Protein AF-A0A6J4E4V2-F1 (afdb_monomer)

Organism: NCBI:txid2725477

Foldseek 3Di:
DDDDDDDDDDDDPPPPDPDDQDALVNVLVVCVVVLVLVLLLLVLLQLVLLVLLQDAPVVVVVPQDDFQVPGNVVRHLVSLVCCLVVPDCVNQVPLSVLSVVLSVLVVPDDPVCRADPVGGNCVPPSSVVSNVSSVVSCVSNVVVVCNVPSVVSNVVSVVVVVVPDD

Sequence (166 aa):
MGAPPGGMPEQPVTDSHDAPPESLALLIWRWYGEEQYRRLILLGELGPALQFLARDAEWQGANIGCCADCNLWSDHLRYLHAFVHGFPPRLLPRVHAHLQALLGACEALSQDAYVDLDGNNFDHPQWAPLRTAAQEALALLLWQEFEAHMPALVEDCQAALEKWQP

pLDDT: mean 84.7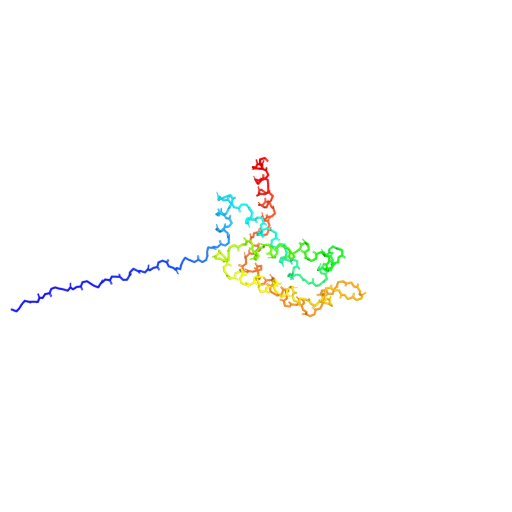6, std 16.14, range [38.66, 97.88]

Radius of gyration: 22.7 Å; Cα contacts (8 Å, |Δi|>4): 140; chains: 1; bounding box: 100×25×46 Å

Secondary structure (DSSP, 8-state):
--PPPPPPPPPP------PPPPPHHHHHHHHHHTT-HHHHHHHHHHHHHHHHHHS-HHHHHHHS-S-HHHHHIIIIIHHHHHHHHHS-GGGSHHHHHHHHHHHHHHHT--HHHHB-SSSB-TTSTTHHHHHHHHHHHHHHTTGGGTTTTHHHHHHHHHHHHHHT--

Solvent-accessible surface area (backbone atoms only — not comparable to full-atom values): 9697 Å² total; per-residue (Å²): 140,80,85,81,81,86,79,77,80,81,77,80,81,74,75,92,79,73,77,72,82,69,50,64,68,57,50,50,55,49,32,60,76,68,67,40,34,71,60,52,38,43,51,47,48,27,50,60,27,34,52,54,46,40,46,55,42,68,62,39,65,73,69,47,74,89,40,45,76,66,32,42,46,74,73,24,48,46,35,51,51,47,36,59,75,70,46,68,47,88,76,43,51,71,57,40,55,51,51,46,52,47,51,53,53,62,73,63,55,50,71,65,41,37,34,54,100,91,42,66,22,53,78,32,77,78,41,58,62,48,17,53,50,23,47,50,50,40,58,73,60,48,38,84,84,43,56,91,53,33,64,62,52,31,52,54,33,49,55,55,55,58,77,67,60,131

Mean predicted aligned error: 8.97 Å

Structure (mmCIF, N/CA/C/O backbone):
data_AF-A0A6J4E4V2-F1
#
_entry.id   AF-A0A6J4E4V2-F1
#
loop_
_atom_site.group_PDB
_atom_site.id
_atom_site.type_symbol
_atom_site.label_atom_id
_atom_site.label_alt_id
_atom_site.label_comp_id
_atom_site.label_asym_id
_atom_site.label_entity_id
_atom_site.label_seq_id
_atom_site.pdbx_PDB_ins_code
_atom_site.Cartn_x
_atom_site.Cartn_y
_atom_site.Cartn_z
_atom_site.occupancy
_atom_site.B_iso_or_equiv
_atom_site.auth_seq_id
_atom_site.auth_comp_id
_atom_site.auth_asym_id
_atom_site.auth_atom_id
_atom_site.pdbx_PDB_model_num
ATOM 1 N N . MET A 1 1 ? -77.819 0.145 -12.688 1.00 44.22 1 MET A N 1
ATOM 2 C CA . MET A 1 1 ? -76.461 0.073 -13.267 1.00 44.22 1 MET A CA 1
ATOM 3 C C . MET A 1 1 ? -75.561 0.889 -12.358 1.00 44.22 1 MET A C 1
ATOM 5 O O . MET A 1 1 ? -75.578 2.106 -12.448 1.00 44.22 1 MET A O 1
ATOM 9 N N . GLY A 1 2 ? -74.932 0.240 -11.378 1.00 45.16 2 GLY A N 1
ATOM 10 C CA . GLY A 1 2 ? -74.055 0.887 -10.400 1.00 45.16 2 GLY A CA 1
ATOM 11 C C . GLY A 1 2 ? -72.612 0.498 -10.693 1.00 45.16 2 GLY A C 1
ATOM 12 O O . GLY A 1 2 ? -72.334 -0.683 -10.885 1.00 45.16 2 GLY A O 1
ATOM 13 N N . ALA A 1 3 ? -71.729 1.487 -10.787 1.00 50.25 3 ALA A N 1
ATOM 14 C CA . ALA A 1 3 ? -70.293 1.270 -10.905 1.00 50.25 3 ALA A CA 1
ATOM 15 C C . ALA A 1 3 ? -69.723 0.733 -9.578 1.00 50.25 3 ALA A C 1
ATOM 17 O O . ALA A 1 3 ? -70.152 1.201 -8.520 1.00 50.25 3 ALA A O 1
ATOM 18 N N . PRO A 1 4 ? -68.753 -0.198 -9.595 1.00 55.12 4 PRO A N 1
ATOM 19 C CA . PRO A 1 4 ? -67.918 -0.462 -8.433 1.00 55.12 4 PRO A CA 1
ATOM 20 C C . PRO A 1 4 ? -66.741 0.537 -8.352 1.00 55.12 4 PRO A C 1
ATOM 22 O O . PRO A 1 4 ? -66.322 1.083 -9.377 1.00 55.12 4 PRO A O 1
ATOM 25 N N . PRO A 1 5 ? -66.229 0.804 -7.136 1.00 54.69 5 PRO A N 1
ATOM 26 C CA . PRO A 1 5 ? -65.238 1.842 -6.865 1.00 54.69 5 PRO A CA 1
ATOM 27 C C . PRO A 1 5 ? -63.813 1.411 -7.236 1.00 54.69 5 PRO A C 1
ATOM 29 O O . PRO A 1 5 ? -63.482 0.227 -7.250 1.00 54.69 5 PRO A O 1
ATOM 32 N N . GLY A 1 6 ? -62.981 2.412 -7.534 1.00 46.66 6 GLY A N 1
ATOM 33 C CA . GLY A 1 6 ? -61.596 2.255 -7.962 1.00 46.66 6 GLY A CA 1
ATOM 34 C C . GLY A 1 6 ? -60.717 1.533 -6.941 1.00 46.66 6 GLY A C 1
ATOM 35 O O . GLY A 1 6 ? -60.701 1.874 -5.759 1.00 46.66 6 GLY A O 1
ATOM 36 N N . GLY A 1 7 ? -59.956 0.556 -7.434 1.00 44.00 7 GLY A N 1
ATOM 37 C CA . GLY A 1 7 ? -58.806 0.007 -6.729 1.00 44.00 7 GLY A CA 1
ATOM 38 C C . GLY A 1 7 ? -57.673 1.030 -6.717 1.00 44.00 7 GLY A C 1
ATOM 39 O O . GLY A 1 7 ? -57.299 1.566 -7.761 1.00 44.00 7 GLY A O 1
ATOM 40 N N . MET A 1 8 ? -57.147 1.314 -5.527 1.00 45.44 8 MET A N 1
ATOM 41 C CA . MET A 1 8 ? -55.862 1.990 -5.363 1.00 45.44 8 MET A CA 1
ATOM 42 C C . MET A 1 8 ? -54.766 1.147 -6.029 1.00 45.44 8 MET A C 1
ATOM 44 O O . MET A 1 8 ? -54.764 -0.071 -5.842 1.00 45.44 8 MET A O 1
ATOM 48 N N . PRO A 1 9 ? -53.815 1.745 -6.762 1.00 47.75 9 PRO A N 1
ATOM 49 C CA . PRO A 1 9 ? -52.610 1.028 -7.136 1.00 47.75 9 PRO A CA 1
ATOM 50 C C . PRO A 1 9 ? -51.770 0.772 -5.877 1.00 47.75 9 PRO A C 1
ATOM 52 O O . PRO A 1 9 ? -51.441 1.704 -5.139 1.00 47.75 9 PRO A O 1
ATOM 55 N N . GLU A 1 10 ? -51.446 -0.499 -5.636 1.00 46.31 10 GLU A N 1
ATOM 56 C CA . GLU A 1 10 ? -50.396 -0.918 -4.709 1.00 46.31 10 GLU A CA 1
ATOM 57 C C . GLU A 1 10 ? -49.107 -0.163 -5.051 1.00 46.31 10 GLU A C 1
ATOM 59 O O . GLU A 1 10 ? -48.634 -0.188 -6.190 1.00 46.31 10 GLU A O 1
ATOM 64 N N . GLN A 1 11 ? -48.553 0.554 -4.074 1.00 44.34 11 GLN A N 1
ATOM 65 C CA . GLN A 1 11 ? -47.224 1.129 -4.224 1.00 44.34 11 GLN A CA 1
ATOM 66 C C . GLN A 1 11 ? -46.198 -0.008 -4.180 1.00 44.34 11 GLN A C 1
ATOM 68 O O . GLN A 1 11 ? -46.281 -0.848 -3.280 1.00 44.34 11 GLN A O 1
ATOM 73 N N . PRO A 1 12 ? -45.219 -0.052 -5.099 1.00 42.69 12 PRO A N 1
ATOM 74 C CA . PRO A 1 12 ? -44.125 -0.995 -4.974 1.00 42.69 12 PRO A CA 1
ATOM 75 C C . PRO A 1 12 ? -43.319 -0.630 -3.724 1.00 42.69 12 PRO A C 1
ATOM 77 O O . PRO A 1 12 ? -42.846 0.498 -3.583 1.00 42.69 12 PRO A O 1
ATOM 80 N N . VAL A 1 13 ? -43.185 -1.593 -2.814 1.00 48.59 13 VAL A N 1
ATOM 81 C CA . VAL A 1 13 ? -42.150 -1.599 -1.778 1.00 48.59 13 VAL A CA 1
ATOM 82 C C . VAL A 1 13 ? -40.811 -1.589 -2.502 1.00 48.59 13 VAL A C 1
ATOM 84 O O . VAL A 1 13 ? -40.371 -2.602 -3.04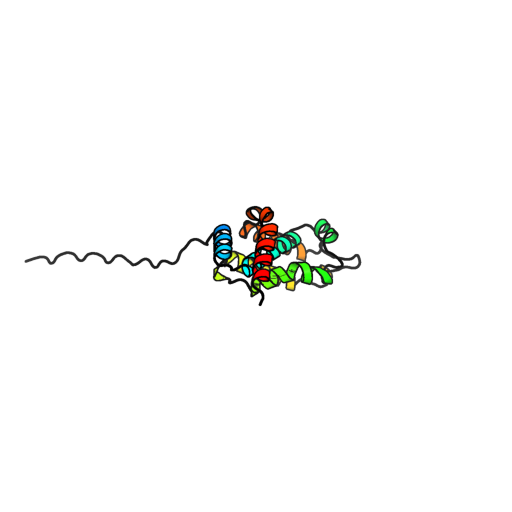0 1.00 48.59 13 VAL A O 1
ATOM 87 N N . THR A 1 14 ? -40.203 -0.411 -2.595 1.00 43.69 14 THR A N 1
ATOM 88 C CA . THR A 1 14 ? -38.841 -0.264 -3.088 1.00 43.69 14 THR A CA 1
ATOM 89 C C . THR A 1 14 ? -37.926 -0.872 -2.038 1.00 43.69 14 THR A C 1
ATOM 91 O O . THR A 1 14 ? -37.722 -0.298 -0.969 1.00 43.69 14 THR A O 1
ATOM 94 N N . ASP A 1 15 ? -37.446 -2.075 -2.337 1.00 38.66 15 ASP A N 1
ATOM 95 C CA . ASP A 1 15 ? -36.376 -2.742 -1.613 1.00 38.66 15 ASP A CA 1
ATOM 96 C C . ASP A 1 15 ? -35.205 -1.767 -1.440 1.00 38.66 15 ASP A C 1
ATOM 98 O O . ASP A 1 15 ? -34.656 -1.225 -2.404 1.00 38.66 15 ASP A O 1
ATOM 102 N N . SER A 1 16 ? -34.855 -1.518 -0.183 1.00 48.12 16 SER A N 1
ATOM 103 C CA . SER A 1 16 ? -33.684 -0.753 0.218 1.00 48.12 16 SER A CA 1
ATOM 104 C C . SER A 1 16 ? -32.422 -1.513 -0.198 1.00 48.12 16 SER A C 1
ATOM 106 O O . SER A 1 16 ? -31.893 -2.307 0.577 1.00 48.12 16 SER A O 1
ATOM 108 N N . HIS A 1 17 ? -31.918 -1.287 -1.412 1.00 46.56 17 HIS A N 1
ATOM 109 C CA . HIS A 1 17 ? -30.621 -1.825 -1.830 1.00 46.56 17 HIS A CA 1
ATOM 110 C C . HIS A 1 17 ? -29.789 -0.840 -2.649 1.00 46.56 17 HIS A C 1
ATOM 112 O O . HIS A 1 17 ? -29.267 -1.176 -3.704 1.00 46.56 17 HIS A O 1
ATOM 118 N N . ASP A 1 18 ? -29.651 0.383 -2.146 1.00 40.78 18 ASP A N 1
ATOM 119 C CA . ASP A 1 18 ? -28.585 1.276 -2.603 1.00 40.78 18 ASP A CA 1
ATOM 120 C C . ASP A 1 18 ? -28.262 2.285 -1.495 1.00 40.78 18 ASP A C 1
ATOM 122 O O . ASP A 1 18 ? -28.510 3.487 -1.587 1.00 40.78 18 ASP A O 1
ATOM 126 N N . ALA A 1 19 ? -27.772 1.774 -0.359 1.00 41.09 19 ALA A N 1
ATOM 127 C CA . ALA A 1 19 ? -27.049 2.652 0.548 1.00 41.09 19 ALA A CA 1
ATOM 128 C C . ALA A 1 19 ? -25.796 3.115 -0.216 1.00 41.09 19 ALA A C 1
ATOM 130 O O . ALA A 1 19 ? -25.043 2.253 -0.682 1.00 41.09 19 ALA A O 1
ATOM 131 N N . PRO A 1 20 ? -25.567 4.433 -0.387 1.00 47.59 20 PRO A N 1
ATOM 132 C CA . PRO A 1 20 ? -24.351 4.911 -1.029 1.00 47.59 20 PRO A CA 1
ATOM 133 C C . PRO A 1 20 ? -23.148 4.311 -0.293 1.00 47.59 20 PRO A C 1
ATOM 135 O O . PRO A 1 20 ? -23.232 4.135 0.928 1.00 47.59 20 PRO A O 1
ATOM 138 N N . PRO A 1 21 ? -22.052 3.971 -1.000 1.00 54.81 21 PRO A N 1
ATOM 139 C CA . PRO A 1 21 ? -20.877 3.403 -0.358 1.00 54.81 21 PRO A CA 1
ATOM 140 C C . PRO A 1 21 ? -20.490 4.315 0.803 1.00 54.81 21 PRO A C 1
ATOM 142 O O . PRO A 1 21 ? -20.246 5.507 0.602 1.00 54.81 21 PRO A O 1
ATOM 145 N N . GLU A 1 22 ? -20.533 3.771 2.022 1.00 64.81 22 GLU A N 1
ATOM 146 C CA . GLU A 1 22 ? -20.157 4.511 3.220 1.00 64.81 22 GLU A CA 1
ATOM 147 C C . GLU A 1 22 ? -18.773 5.108 2.972 1.00 64.81 22 GLU A C 1
ATOM 149 O O . GLU A 1 22 ? -17.849 4.401 2.558 1.00 64.81 22 GLU A O 1
ATOM 154 N N . SER A 1 23 ? -18.636 6.421 3.162 1.00 79.94 23 SER A N 1
ATOM 155 C CA . SER A 1 23 ? -17.341 7.065 2.980 1.00 79.94 23 SER A CA 1
ATOM 156 C C . SER A 1 23 ? -16.319 6.408 3.907 1.00 79.94 23 SER A C 1
ATOM 158 O O . SER A 1 23 ? -16.648 6.001 5.026 1.00 79.94 23 SER A O 1
ATOM 160 N N . LEU A 1 24 ? -15.063 6.309 3.464 1.00 84.94 24 LEU A N 1
ATOM 161 C CA . LEU A 1 24 ? -14.011 5.693 4.274 1.00 84.94 24 LEU A CA 1
ATOM 162 C C . LEU A 1 24 ? -13.899 6.356 5.657 1.00 84.94 24 LEU A C 1
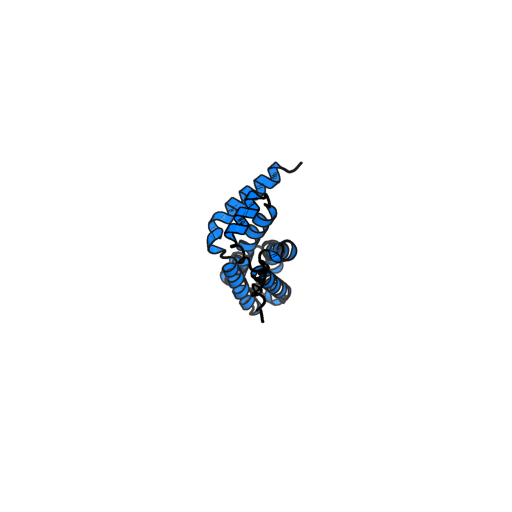ATOM 164 O O . LEU A 1 24 ? -13.705 5.664 6.649 1.00 84.94 24 LEU A O 1
ATOM 168 N N . ALA A 1 25 ? -14.124 7.670 5.743 1.00 86.69 25 ALA A N 1
ATOM 169 C CA . ALA A 1 25 ? -14.191 8.398 7.007 1.00 86.69 25 ALA A CA 1
ATOM 170 C C . ALA A 1 25 ? -15.264 7.845 7.966 1.00 86.69 25 ALA A C 1
ATOM 172 O O . ALA A 1 25 ? -14.991 7.654 9.150 1.00 86.69 25 ALA A O 1
ATOM 173 N N . LEU A 1 26 ? -16.476 7.561 7.471 1.00 88.06 26 LEU A N 1
ATOM 174 C CA . LEU A 1 26 ? -17.545 6.963 8.279 1.00 88.06 26 LEU A CA 1
ATOM 175 C C . LEU A 1 26 ? -17.195 5.534 8.698 1.00 88.06 26 LEU A C 1
ATOM 177 O O . LEU A 1 26 ? -17.461 5.149 9.836 1.00 88.06 26 LEU A O 1
ATOM 181 N N . LEU A 1 27 ? -16.560 4.765 7.809 1.00 89.25 27 LEU A N 1
ATOM 182 C CA . LEU A 1 27 ? -16.065 3.428 8.130 1.00 89.25 27 LEU A CA 1
ATOM 183 C C . LEU A 1 27 ? -15.009 3.464 9.237 1.00 89.25 27 LEU A C 1
ATOM 185 O O . LEU A 1 27 ? -15.115 2.688 10.183 1.00 89.25 27 LEU A O 1
ATOM 189 N N . ILE A 1 28 ? -14.043 4.383 9.149 1.00 90.25 28 ILE A N 1
ATOM 190 C CA . ILE A 1 28 ? -12.998 4.589 10.158 1.00 90.25 28 ILE A CA 1
ATOM 191 C C . ILE A 1 28 ? -13.632 4.919 11.512 1.00 90.25 28 ILE A C 1
ATOM 193 O O . ILE A 1 28 ? -13.358 4.236 12.499 1.00 90.25 28 ILE A O 1
ATOM 197 N N . TRP A 1 29 ? -14.529 5.910 11.553 1.00 90.75 29 TRP A N 1
ATOM 198 C CA . TRP A 1 29 ? -15.226 6.301 12.780 1.00 90.75 29 TRP A CA 1
ATOM 199 C C . TRP A 1 29 ? -16.041 5.159 13.382 1.00 90.75 29 TRP A C 1
ATOM 201 O O . TRP A 1 29 ? -15.975 4.925 14.590 1.00 90.75 29 TRP A O 1
ATOM 211 N N . ARG A 1 30 ? -16.780 4.417 12.550 1.00 91.31 30 ARG A N 1
ATOM 212 C CA . ARG A 1 30 ? -17.554 3.260 13.007 1.00 91.31 30 ARG A CA 1
ATOM 213 C C . ARG A 1 30 ? -16.645 2.172 13.563 1.00 91.31 30 ARG A C 1
ATOM 215 O O . ARG A 1 30 ? -16.906 1.677 14.652 1.00 91.31 30 ARG A O 1
ATOM 222 N N . TRP A 1 31 ? -15.579 1.800 12.856 1.00 92.12 31 TRP A N 1
ATOM 223 C CA . TRP A 1 31 ? -14.654 0.772 13.335 1.00 92.12 31 TRP A CA 1
ATOM 224 C C . TRP A 1 31 ? -13.962 1.179 14.627 1.00 92.12 31 TRP A C 1
ATOM 226 O O . TRP A 1 31 ? -13.762 0.319 15.477 1.00 92.12 31 TRP A O 1
ATOM 236 N N . TYR A 1 32 ? -13.636 2.460 14.796 1.00 91.25 32 TYR A N 1
ATOM 237 C CA . TYR A 1 32 ? -13.060 2.949 16.042 1.00 91.25 32 TYR A CA 1
ATOM 238 C C . TYR A 1 32 ? -14.051 2.809 17.206 1.00 91.25 32 TYR A C 1
ATOM 240 O O . TYR A 1 32 ? -13.696 2.267 18.249 1.00 91.25 32 TYR A O 1
ATOM 248 N N . GLY A 1 33 ? -15.307 3.229 17.010 1.00 91.88 33 GLY A N 1
ATOM 249 C CA . GLY A 1 33 ? -16.354 3.123 18.033 1.00 91.88 33 GLY A CA 1
ATOM 250 C C . GLY A 1 33 ? -16.799 1.688 18.342 1.00 91.88 33 GLY A C 1
ATOM 251 O O . GLY A 1 33 ? -17.212 1.406 19.460 1.00 91.88 33 GLY A O 1
ATOM 252 N N . GLU A 1 34 ? -16.695 0.778 17.373 1.00 93.56 34 GLU A N 1
ATOM 253 C CA . GLU A 1 34 ? -16.992 -0.655 17.526 1.00 93.56 34 GLU A CA 1
ATOM 254 C C . GLU A 1 34 ? -15.757 -1.487 17.925 1.00 93.56 34 GLU A C 1
ATOM 256 O O . GLU A 1 34 ? -15.785 -2.713 17.822 1.00 93.56 34 GLU A O 1
ATOM 261 N N . GLU A 1 35 ? -14.659 -0.836 18.325 1.00 92.38 35 GLU A N 1
ATOM 262 C CA . GLU A 1 35 ? -13.410 -1.478 18.769 1.00 92.38 35 GLU A CA 1
ATOM 263 C C . GLU A 1 35 ? -12.808 -2.452 17.736 1.00 92.38 35 GLU A C 1
ATOM 265 O O . GLU A 1 35 ? -12.056 -3.379 18.047 1.00 92.38 35 GLU A O 1
ATOM 270 N N . GLN A 1 36 ? -13.088 -2.229 16.451 1.00 91.56 36 GLN A N 1
ATOM 271 C CA . GLN A 1 36 ? -12.558 -3.019 15.341 1.00 91.56 36 GLN A CA 1
ATOM 272 C C . GLN A 1 36 ? -11.137 -2.571 14.970 1.00 91.56 36 GLN A C 1
ATOM 274 O O . GLN A 1 36 ? -10.797 -2.416 13.795 1.00 91.56 36 GLN A O 1
ATOM 279 N N . TYR A 1 37 ? -10.288 -2.395 15.984 1.00 93.12 37 TYR A N 1
ATOM 280 C CA . TYR A 1 37 ? -8.946 -1.814 15.900 1.00 93.12 37 TYR A CA 1
ATOM 281 C C . TYR A 1 37 ? -8.045 -2.513 14.883 1.00 93.12 37 TYR A C 1
ATOM 283 O O . TYR A 1 37 ? -7.302 -1.861 14.157 1.00 93.12 37 TYR A O 1
ATOM 291 N N . ARG A 1 38 ? -8.172 -3.837 14.729 1.00 91.06 38 ARG A N 1
ATOM 292 C CA . ARG A 1 38 ? -7.410 -4.593 13.720 1.00 91.06 38 ARG A CA 1
ATOM 293 C C . ARG A 1 38 ? -7.669 -4.118 12.287 1.00 91.06 38 ARG A C 1
ATOM 295 O O . ARG A 1 38 ? -6.760 -4.166 11.470 1.00 91.06 38 ARG A O 1
ATOM 302 N N . ARG A 1 39 ? -8.883 -3.656 11.965 1.00 91.00 39 ARG A N 1
ATOM 303 C CA . ARG A 1 39 ? -9.200 -3.123 10.626 1.00 91.00 39 ARG A CA 1
ATOM 304 C C . ARG A 1 39 ? -8.562 -1.760 10.393 1.00 91.00 39 ARG A C 1
ATOM 306 O O . ARG A 1 39 ? -8.098 -1.500 9.290 1.00 91.00 39 ARG A O 1
ATOM 313 N N . LEU A 1 40 ? -8.530 -0.924 11.429 1.00 92.81 40 LEU A N 1
ATOM 314 C CA . LEU A 1 40 ? -7.866 0.377 11.387 1.00 92.81 40 LEU A CA 1
ATOM 315 C C . LEU A 1 40 ? -6.355 0.220 11.238 1.00 92.81 40 LEU A C 1
ATOM 317 O O . LEU A 1 40 ? -5.768 0.879 10.391 1.00 92.81 40 LEU A O 1
ATOM 321 N N . ILE A 1 41 ? -5.756 -0.717 11.976 1.00 93.44 41 ILE A N 1
ATOM 322 C CA . ILE A 1 41 ? -4.336 -1.057 11.837 1.00 93.44 41 ILE A CA 1
ATOM 323 C C . ILE A 1 41 ? -4.042 -1.547 10.415 1.00 93.44 41 ILE A C 1
ATOM 325 O O . ILE A 1 41 ? -3.154 -1.005 9.771 1.00 93.44 41 ILE A O 1
ATOM 329 N N . LEU A 1 42 ? -4.834 -2.483 9.874 1.00 92.50 42 LEU A N 1
ATOM 330 C CA . LEU A 1 42 ? -4.655 -2.958 8.494 1.00 92.50 42 LEU A CA 1
ATOM 331 C C . LEU A 1 42 ? -4.749 -1.830 7.457 1.00 92.50 42 LEU A C 1
ATOM 333 O O . LEU A 1 42 ? -3.975 -1.810 6.504 1.00 92.50 42 LEU A O 1
ATOM 337 N N . LEU A 1 43 ? -5.686 -0.893 7.622 1.00 92.62 43 LEU A N 1
ATOM 338 C CA . LEU A 1 43 ? -5.788 0.278 6.748 1.00 92.62 43 LEU A CA 1
ATOM 339 C C . LEU A 1 43 ? -4.564 1.197 6.894 1.00 92.62 43 LEU A C 1
ATOM 341 O O . LEU A 1 43 ? -4.045 1.695 5.896 1.00 92.62 43 LEU A O 1
ATOM 345 N N . GLY A 1 44 ? -4.106 1.404 8.128 1.00 93.56 44 GLY A N 1
ATOM 346 C CA . GLY A 1 44 ? -2.956 2.239 8.443 1.00 93.56 44 GLY A CA 1
ATOM 347 C C . GLY A 1 44 ? -1.624 1.673 7.964 1.00 93.56 44 GLY A C 1
ATOM 348 O O . GLY A 1 44 ? -0.740 2.443 7.610 1.00 93.56 44 GLY A O 1
ATOM 349 N N . GLU A 1 45 ? -1.500 0.351 7.879 1.00 93.31 45 GLU A N 1
ATOM 350 C CA . GLU A 1 45 ? -0.347 -0.332 7.290 1.00 93.31 45 GLU A CA 1
ATOM 351 C C . GLU A 1 45 ? -0.415 -0.382 5.752 1.00 93.31 45 GLU A C 1
ATOM 353 O O . GLU A 1 45 ? 0.608 -0.284 5.071 1.00 93.31 45 GLU A O 1
ATOM 358 N N . LEU A 1 46 ? -1.622 -0.495 5.183 1.00 95.12 46 LEU A N 1
ATOM 359 C CA . LEU A 1 46 ? -1.832 -0.521 3.734 1.00 95.12 46 LEU A CA 1
ATOM 360 C C . LEU A 1 46 ? -1.403 0.789 3.061 1.00 95.12 46 LEU A C 1
ATOM 362 O O . LEU A 1 46 ? -0.783 0.755 2.000 1.00 95.12 46 LEU A O 1
ATOM 366 N N . GLY A 1 47 ? -1.757 1.940 3.634 1.00 94.38 47 GLY A N 1
ATOM 367 C CA . GLY A 1 47 ? -1.490 3.235 3.007 1.00 94.38 47 GLY A CA 1
ATOM 368 C C . GLY A 1 47 ? -0.005 3.483 2.715 1.00 94.38 47 GLY A C 1
ATOM 369 O O . GLY A 1 47 ? 0.330 3.697 1.549 1.00 94.38 47 GLY A O 1
ATOM 370 N N . PRO A 1 48 ? 0.904 3.366 3.702 1.00 93.56 48 PRO A N 1
ATOM 371 C CA . PRO A 1 48 ? 2.347 3.451 3.479 1.00 93.56 48 PRO A CA 1
ATOM 372 C C . PRO A 1 48 ? 2.862 2.435 2.451 1.00 93.56 48 PRO A C 1
ATOM 374 O O . PRO A 1 48 ? 3.699 2.777 1.615 1.00 93.56 48 PRO A O 1
ATOM 377 N N . ALA A 1 49 ? 2.319 1.211 2.442 1.00 94.81 49 ALA A N 1
ATOM 378 C CA . ALA A 1 49 ? 2.674 0.207 1.441 1.00 94.81 49 ALA A CA 1
ATOM 379 C C . ALA A 1 49 ? 2.325 0.661 0.014 1.00 94.81 49 ALA A C 1
ATOM 381 O O . ALA A 1 49 ? 3.147 0.568 -0.899 1.00 94.81 49 ALA A O 1
ATOM 382 N N . LEU A 1 50 ? 1.125 1.209 -0.179 1.00 96.75 50 LEU A N 1
ATOM 383 C CA . LEU A 1 50 ? 0.700 1.761 -1.464 1.00 96.75 50 LEU A CA 1
ATOM 384 C C . LEU A 1 50 ? 1.499 3.011 -1.847 1.00 96.75 50 LEU A C 1
ATOM 386 O O . LEU A 1 50 ? 1.822 3.191 -3.018 1.00 96.75 50 LEU A O 1
ATOM 390 N N . GLN A 1 51 ? 1.852 3.860 -0.881 1.00 95.94 51 GLN A N 1
ATOM 391 C CA . GLN A 1 51 ? 2.697 5.025 -1.129 1.00 95.94 51 GLN A CA 1
ATOM 392 C C . GLN A 1 51 ? 4.078 4.625 -1.627 1.00 95.94 51 GLN A C 1
ATOM 394 O O . GLN A 1 51 ? 4.544 5.219 -2.594 1.00 95.94 51 GLN A O 1
ATOM 399 N N . PHE A 1 52 ? 4.704 3.607 -1.035 1.00 95.31 52 PHE A N 1
ATOM 400 C CA . PHE A 1 52 ? 5.962 3.070 -1.549 1.00 95.31 52 PHE A CA 1
ATOM 401 C C . PHE A 1 52 ? 5.808 2.600 -3.000 1.00 95.31 52 PHE A C 1
ATOM 403 O O . PHE A 1 52 ? 6.585 3.000 -3.868 1.00 95.31 52 PHE A O 1
ATOM 410 N N . LEU A 1 53 ? 4.774 1.801 -3.291 1.00 95.81 53 LEU A N 1
ATOM 411 C CA . LEU A 1 53 ? 4.522 1.285 -4.641 1.00 95.81 53 LEU A CA 1
ATOM 412 C C . LEU A 1 53 ? 4.252 2.392 -5.666 1.00 95.81 53 LEU A C 1
ATOM 414 O O . LEU A 1 53 ? 4.584 2.218 -6.830 1.00 95.81 53 LEU A O 1
ATOM 418 N N . ALA A 1 54 ? 3.672 3.516 -5.245 1.00 97.19 54 ALA A N 1
ATOM 419 C CA . ALA A 1 54 ? 3.303 4.646 -6.095 1.00 97.19 54 ALA A CA 1
ATOM 420 C C . ALA A 1 54 ? 4.470 5.585 -6.466 1.00 97.19 54 ALA A C 1
ATOM 422 O O . ALA A 1 54 ? 4.292 6.454 -7.329 1.00 97.19 54 ALA A O 1
ATOM 423 N N . ARG A 1 55 ? 5.624 5.464 -5.799 1.00 97.06 55 ARG A N 1
ATOM 424 C CA . ARG A 1 55 ? 6.796 6.341 -5.976 1.00 97.06 55 ARG A CA 1
ATOM 425 C C . ARG A 1 55 ? 7.666 5.909 -7.151 1.00 97.06 55 ARG A C 1
ATOM 427 O O . ARG A 1 55 ? 7.575 4.778 -7.611 1.00 97.06 55 ARG A O 1
ATOM 434 N N . ASP A 1 56 ? 8.488 6.831 -7.643 1.00 95.94 56 ASP A N 1
ATOM 435 C CA . ASP A 1 56 ? 9.452 6.570 -8.714 1.00 95.94 56 ASP A CA 1
ATOM 436 C C . ASP A 1 56 ? 10.617 5.662 -8.273 1.00 95.94 56 ASP A C 1
ATOM 438 O O . ASP A 1 56 ? 10.766 5.334 -7.095 1.00 95.94 56 ASP A O 1
ATOM 442 N N . ALA A 1 57 ? 11.418 5.225 -9.248 1.00 93.75 57 ALA A N 1
ATOM 443 C CA . ALA A 1 57 ? 12.466 4.228 -9.047 1.00 93.75 57 ALA A CA 1
ATOM 444 C C . ALA A 1 57 ? 13.589 4.742 -8.152 1.00 93.75 57 ALA A C 1
ATOM 446 O O . ALA A 1 57 ? 14.079 4.001 -7.306 1.00 93.75 57 ALA A O 1
ATOM 447 N N . GLU A 1 58 ? 13.960 6.013 -8.311 1.00 93.12 58 GLU A N 1
ATOM 448 C CA . GLU A 1 58 ? 14.996 6.658 -7.510 1.00 93.12 58 GLU A CA 1
ATOM 449 C C . GLU A 1 58 ? 14.584 6.685 -6.036 1.00 93.12 58 GLU A C 1
ATOM 451 O O . GLU A 1 58 ? 15.328 6.232 -5.163 1.00 93.12 58 GLU A O 1
ATOM 456 N N . TRP A 1 59 ? 13.360 7.138 -5.755 1.00 94.81 59 TRP A N 1
ATOM 457 C CA . TRP A 1 59 ? 12.833 7.160 -4.400 1.00 94.81 59 TRP A CA 1
ATOM 458 C C . TRP A 1 59 ? 12.694 5.746 -3.830 1.00 94.81 59 TRP A C 1
ATOM 460 O O . TRP A 1 59 ? 13.096 5.508 -2.692 1.00 94.81 59 TRP A O 1
ATOM 470 N N . GLN A 1 60 ? 12.170 4.792 -4.606 1.00 93.88 60 GLN A N 1
ATOM 471 C CA . GLN A 1 60 ? 12.052 3.394 -4.180 1.00 93.88 60 GLN A CA 1
ATOM 472 C C . GLN A 1 60 ? 13.421 2.782 -3.871 1.00 93.88 60 GLN A C 1
ATOM 474 O O . GLN A 1 60 ? 13.579 2.160 -2.828 1.00 93.88 60 GLN A O 1
ATOM 479 N N . GLY A 1 61 ? 14.428 3.010 -4.714 1.00 90.62 61 GLY A N 1
ATOM 480 C CA . GLY A 1 61 ? 15.794 2.531 -4.510 1.00 90.62 61 GLY A CA 1
ATOM 481 C C . GLY A 1 61 ? 16.464 3.123 -3.270 1.00 90.62 61 GLY A C 1
ATOM 482 O O . GLY A 1 61 ? 17.171 2.411 -2.564 1.00 90.62 61 GLY A O 1
ATOM 483 N N . ALA A 1 62 ? 16.204 4.395 -2.964 1.00 89.88 62 ALA A N 1
ATOM 484 C CA . ALA A 1 62 ? 16.746 5.058 -1.778 1.00 89.88 62 ALA A CA 1
ATOM 485 C C . ALA A 1 62 ? 16.048 4.659 -0.464 1.00 89.88 62 ALA A C 1
ATOM 487 O O . ALA A 1 62 ? 16.621 4.852 0.608 1.00 89.88 62 ALA A O 1
ATOM 488 N N . ASN A 1 63 ? 14.812 4.149 -0.535 1.00 90.50 63 ASN A N 1
ATOM 489 C CA . ASN A 1 63 ? 13.976 3.857 0.637 1.00 90.50 63 ASN A CA 1
ATOM 490 C C . ASN A 1 63 ? 13.651 2.367 0.811 1.00 90.50 63 ASN A C 1
ATOM 492 O O . ASN A 1 63 ? 13.103 1.979 1.843 1.00 90.50 63 ASN A O 1
ATOM 496 N N . ILE A 1 64 ? 13.985 1.516 -0.160 1.00 86.56 64 ILE A N 1
ATOM 497 C CA . ILE A 1 64 ? 14.000 0.072 0.047 1.00 86.56 64 ILE A CA 1
ATOM 498 C C . ILE A 1 64 ? 15.199 -0.259 0.940 1.00 86.56 64 ILE A C 1
ATOM 500 O O . ILE A 1 64 ? 16.280 0.286 0.749 1.00 86.56 64 ILE A O 1
ATOM 504 N N . GLY A 1 65 ? 15.006 -1.120 1.940 1.00 82.00 65 GLY A N 1
ATOM 505 C CA . GLY A 1 65 ? 16.054 -1.457 2.904 1.00 82.00 65 GLY A CA 1
ATOM 506 C C . GLY A 1 65 ? 17.242 -2.196 2.277 1.00 82.00 65 GLY A C 1
ATOM 507 O O . GLY A 1 65 ? 18.133 -1.594 1.690 1.00 82.00 65 GLY A O 1
ATOM 508 N N . CYS A 1 66 ? 17.318 -3.516 2.456 1.00 78.06 66 CYS A N 1
ATOM 509 C CA . CYS A 1 66 ? 18.472 -4.287 1.983 1.00 78.06 66 CYS A CA 1
ATOM 510 C C . CYS A 1 66 ? 18.390 -4.597 0.484 1.00 78.06 66 CYS A C 1
ATOM 512 O O . CYS A 1 66 ? 19.313 -4.289 -0.266 1.00 78.06 66 CYS A O 1
ATOM 514 N N . CYS A 1 67 ? 17.296 -5.224 0.054 1.00 77.88 67 CYS A N 1
ATOM 515 C CA . CYS A 1 67 ? 17.067 -5.573 -1.343 1.00 77.88 67 CYS A CA 1
ATOM 516 C C . CYS A 1 67 ? 15.563 -5.641 -1.636 1.00 77.88 67 CYS A C 1
ATOM 518 O O . CYS A 1 67 ? 14.775 -5.894 -0.725 1.00 77.88 67 CYS A O 1
ATOM 520 N N . ALA A 1 68 ? 15.143 -5.421 -2.882 1.00 78.62 68 ALA A N 1
ATOM 521 C CA . ALA A 1 68 ? 13.737 -5.475 -3.277 1.00 78.62 68 ALA A CA 1
ATOM 522 C C . ALA A 1 68 ? 13.149 -6.870 -3.034 1.00 78.62 68 ALA A C 1
ATOM 524 O O . ALA A 1 68 ? 12.065 -6.981 -2.474 1.00 78.62 68 ALA A O 1
ATOM 525 N N . ASP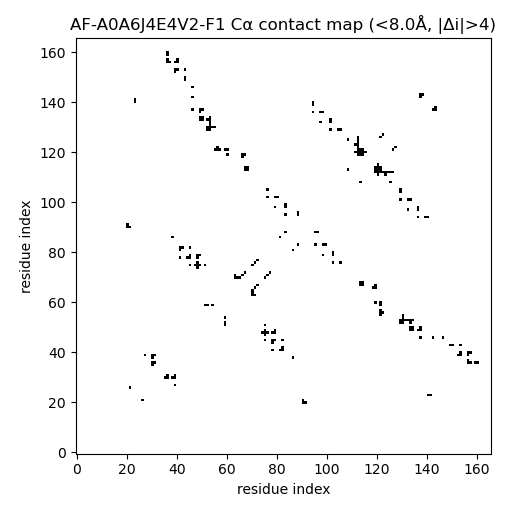 A 1 69 ? 13.890 -7.929 -3.356 1.00 78.50 69 ASP A N 1
ATOM 526 C CA . ASP A 1 69 ? 13.465 -9.313 -3.100 1.00 78.50 69 ASP A CA 1
ATOM 527 C C . ASP A 1 69 ? 13.253 -9.587 -1.593 1.00 78.50 69 ASP A C 1
ATOM 529 O O . ASP A 1 69 ? 12.276 -10.202 -1.172 1.00 78.50 69 ASP A O 1
ATOM 533 N N . CYS A 1 70 ? 14.121 -9.019 -0.756 1.00 77.31 70 CYS A N 1
ATOM 534 C CA . CYS A 1 70 ? 14.139 -9.185 0.692 1.00 77.31 70 CYS A CA 1
ATOM 535 C C . CYS A 1 70 ? 13.015 -8.392 1.378 1.00 77.31 70 CYS A C 1
ATOM 537 O O . CYS A 1 70 ? 12.282 -8.917 2.214 1.00 77.31 70 CYS A O 1
ATOM 539 N N . ASN A 1 71 ? 12.914 -7.104 1.040 1.00 82.56 71 ASN A N 1
ATOM 540 C CA . ASN A 1 71 ? 12.186 -6.105 1.817 1.00 82.56 71 ASN A CA 1
ATOM 541 C C . ASN A 1 71 ? 10.841 -5.732 1.199 1.00 82.56 71 ASN A C 1
ATOM 543 O O . ASN A 1 71 ? 9.939 -5.308 1.919 1.00 82.56 71 ASN A O 1
ATOM 547 N N . LEU A 1 72 ? 10.657 -5.878 -0.119 1.00 83.56 72 LEU A N 1
ATOM 548 C CA . LEU A 1 72 ? 9.381 -5.513 -0.735 1.00 83.56 72 LEU A CA 1
ATOM 549 C C . LEU A 1 72 ? 8.255 -6.363 -0.143 1.00 83.56 72 LEU A C 1
ATOM 551 O O . LEU A 1 72 ? 7.201 -5.842 0.220 1.00 83.56 72 LEU A O 1
ATOM 555 N N . TRP A 1 73 ? 8.496 -7.664 0.004 1.00 81.94 73 TRP A N 1
ATOM 556 C CA . TRP A 1 73 ? 7.518 -8.589 0.557 1.00 81.94 73 TRP A CA 1
ATOM 557 C C . TRP A 1 73 ? 7.292 -8.400 2.053 1.00 81.94 73 TRP A C 1
ATOM 559 O O . TRP A 1 73 ? 6.142 -8.263 2.475 1.00 81.94 73 TRP A O 1
ATOM 569 N N . SER A 1 74 ? 8.358 -8.361 2.853 1.00 80.00 74 SER A N 1
ATOM 570 C CA . SER A 1 74 ? 8.246 -8.262 4.313 1.00 80.00 74 SER A CA 1
ATOM 571 C C . SER A 1 74 ? 7.664 -6.926 4.775 1.00 80.00 74 SER A C 1
ATOM 573 O O . SER A 1 74 ? 6.849 -6.906 5.710 1.00 80.00 74 SER A O 1
ATOM 575 N N . ASP A 1 75 ? 8.056 -5.841 4.100 1.00 83.94 75 ASP A N 1
ATOM 576 C CA . ASP A 1 75 ? 7.849 -4.474 4.576 1.00 83.94 75 ASP A CA 1
ATOM 577 C C . ASP A 1 75 ? 6.695 -3.769 3.856 1.00 83.94 75 ASP A C 1
ATOM 579 O O . ASP A 1 75 ? 6.204 -2.769 4.365 1.00 83.94 75 ASP A O 1
ATOM 583 N N . HIS A 1 76 ? 6.233 -4.263 2.699 1.00 87.19 76 HIS A N 1
ATOM 584 C CA . HIS A 1 76 ? 5.176 -3.592 1.929 1.00 87.19 76 HIS A CA 1
ATOM 585 C C . HIS A 1 76 ? 4.082 -4.561 1.459 1.00 87.19 76 HIS A C 1
ATOM 587 O O . HIS A 1 76 ? 2.927 -4.438 1.874 1.00 87.19 76 HIS A O 1
ATOM 593 N N . LEU A 1 77 ? 4.408 -5.561 0.632 1.00 89.38 77 LEU A N 1
ATOM 594 C CA . LEU A 1 77 ? 3.387 -6.430 0.025 1.00 89.38 77 LEU A CA 1
ATOM 595 C C . LEU A 1 77 ? 2.664 -7.310 1.042 1.00 89.38 77 LEU A C 1
ATOM 597 O O . LEU A 1 77 ? 1.496 -7.628 0.829 1.00 89.38 77 LEU A O 1
ATOM 601 N N . ARG A 1 78 ? 3.284 -7.639 2.182 1.00 92.06 78 ARG A N 1
ATOM 602 C CA . ARG A 1 78 ? 2.591 -8.300 3.296 1.00 92.06 78 ARG A CA 1
ATOM 603 C C . ARG A 1 78 ? 1.345 -7.532 3.734 1.00 92.06 78 ARG A C 1
ATOM 605 O O . ARG A 1 78 ? 0.337 -8.166 4.030 1.00 92.06 78 ARG A O 1
ATOM 612 N N . TYR A 1 79 ? 1.392 -6.201 3.774 1.00 92.88 79 TYR A N 1
ATOM 613 C CA . TYR A 1 79 ? 0.255 -5.381 4.196 1.00 92.88 79 TYR A CA 1
ATOM 614 C C . TYR A 1 79 ? -0.841 -5.340 3.135 1.00 92.88 79 TYR A C 1
ATOM 616 O O . TYR A 1 79 ? -2.019 -5.487 3.458 1.00 92.88 79 TYR A O 1
ATOM 624 N N . LEU A 1 80 ? -0.453 -5.245 1.860 1.00 94.44 80 LEU A N 1
ATOM 625 C CA . LEU A 1 80 ? -1.384 -5.372 0.740 1.00 94.44 80 LEU A CA 1
ATOM 626 C C . LEU A 1 80 ? -2.086 -6.739 0.755 1.00 94.44 80 LEU A C 1
ATOM 628 O O . LEU A 1 80 ? -3.313 -6.806 0.707 1.00 94.44 80 LEU A O 1
ATOM 632 N N . HIS A 1 81 ? -1.322 -7.821 0.901 1.00 94.19 81 HIS A N 1
ATOM 633 C CA . HIS A 1 81 ? -1.839 -9.181 1.014 1.00 94.19 81 HIS A CA 1
ATOM 634 C C . HIS A 1 81 ? -2.756 -9.340 2.237 1.00 94.19 81 HIS A C 1
ATOM 636 O O . HIS A 1 81 ? -3.876 -9.844 2.125 1.00 94.19 81 HIS A O 1
ATOM 642 N N . ALA A 1 82 ? -2.325 -8.875 3.413 1.00 92.44 82 ALA A N 1
ATOM 643 C CA . ALA A 1 82 ? -3.121 -8.936 4.636 1.00 92.44 82 ALA A CA 1
ATOM 644 C C . ALA A 1 82 ? -4.447 -8.179 4.497 1.00 92.44 82 ALA A C 1
ATOM 646 O O . ALA A 1 82 ? -5.477 -8.669 4.961 1.00 92.44 82 ALA A O 1
ATOM 647 N N . PHE A 1 83 ? -4.453 -7.033 3.815 1.00 93.00 83 PHE A N 1
ATOM 648 C CA . PHE A 1 83 ? -5.683 -6.311 3.525 1.00 93.00 83 PHE A CA 1
ATOM 649 C C . PHE A 1 83 ? -6.573 -7.088 2.547 1.00 93.00 83 PHE A C 1
ATOM 651 O O . PHE A 1 83 ? -7.733 -7.336 2.856 1.00 93.00 83 PHE A O 1
ATOM 658 N N . VAL A 1 84 ? -6.055 -7.541 1.401 1.00 93.44 84 VAL A N 1
ATOM 659 C CA . VAL A 1 84 ? -6.853 -8.267 0.391 1.00 93.44 84 VAL A CA 1
ATOM 660 C C . VAL A 1 84 ? -7.507 -9.529 0.967 1.00 93.44 84 VAL A C 1
ATOM 662 O O . VAL A 1 84 ? -8.667 -9.808 0.660 1.00 93.44 84 VAL A O 1
ATOM 665 N N . HIS A 1 85 ? -6.810 -10.267 1.833 1.00 91.56 85 HIS A N 1
ATOM 666 C CA . HIS A 1 85 ? -7.319 -11.518 2.408 1.00 91.56 85 HIS A CA 1
ATOM 667 C C . HIS A 1 85 ? -8.047 -11.355 3.750 1.00 91.56 85 HIS A C 1
ATOM 669 O O . HIS A 1 85 ? -8.905 -12.173 4.084 1.00 91.56 85 HIS A O 1
ATOM 675 N N . GLY A 1 86 ? -7.716 -10.326 4.531 1.00 85.69 86 GLY A N 1
ATOM 676 C CA . GLY A 1 86 ? -8.282 -10.086 5.861 1.00 85.69 86 GLY A CA 1
ATOM 677 C C . GLY A 1 86 ? -9.420 -9.066 5.888 1.00 85.69 86 GLY A C 1
ATOM 678 O O . GLY A 1 86 ? -10.203 -9.043 6.842 1.00 85.69 86 GLY A O 1
ATOM 679 N N . PHE A 1 87 ? -9.537 -8.220 4.862 1.00 85.38 87 PHE A N 1
ATOM 680 C CA . PHE A 1 87 ? -10.533 -7.158 4.812 1.00 85.38 87 PHE A CA 1
ATOM 681 C C . PHE A 1 87 ? -11.828 -7.629 4.123 1.00 85.38 87 PHE A C 1
ATOM 683 O O . PHE A 1 87 ? -11.772 -8.165 3.016 1.00 85.38 87 PHE A O 1
ATOM 690 N N . PRO A 1 88 ? -13.020 -7.419 4.719 1.00 84.69 88 PRO A N 1
ATOM 691 C CA . PRO A 1 88 ? -14.279 -7.845 4.113 1.00 84.69 88 PRO A CA 1
ATOM 692 C C . PRO A 1 88 ? -14.566 -7.087 2.799 1.00 84.69 88 PRO A C 1
ATOM 694 O O . PRO A 1 88 ? -14.844 -5.885 2.856 1.00 84.69 88 PRO A O 1
ATOM 697 N N . PRO A 1 89 ? -14.617 -7.760 1.629 1.00 83.75 89 PRO A N 1
ATOM 698 C CA . PRO A 1 89 ? -14.747 -7.083 0.331 1.00 83.75 89 PRO A CA 1
ATOM 699 C C . PRO A 1 89 ? -16.002 -6.212 0.225 1.00 83.75 89 PRO A C 1
ATOM 701 O O . PRO A 1 89 ? -15.984 -5.144 -0.375 1.00 83.75 89 PRO A O 1
ATOM 704 N N . ARG A 1 90 ? -17.092 -6.632 0.881 1.00 85.38 90 ARG A N 1
ATOM 705 C CA . ARG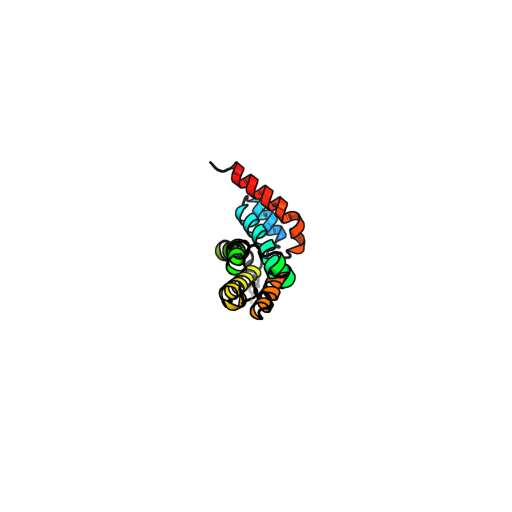 A 1 90 ? -18.379 -5.918 0.897 1.00 85.38 90 ARG A CA 1
ATOM 706 C C . ARG A 1 90 ? -18.318 -4.495 1.462 1.00 85.38 90 ARG A C 1
ATOM 708 O O . ARG A 1 90 ? -19.228 -3.724 1.196 1.00 85.38 90 ARG A O 1
ATOM 715 N N . LEU A 1 91 ? -17.304 -4.163 2.267 1.00 80.75 91 LEU A N 1
ATOM 716 C CA . LEU A 1 91 ? -17.190 -2.839 2.887 1.00 80.75 91 LEU A CA 1
ATOM 717 C C . LEU A 1 91 ? -16.606 -1.803 1.921 1.00 80.75 91 LEU A C 1
ATOM 719 O O . LEU A 1 91 ? -16.978 -0.640 1.985 1.00 80.75 91 LEU A O 1
ATOM 723 N N . LEU A 1 92 ? -15.709 -2.226 1.026 1.00 86.38 92 LEU A N 1
ATOM 724 C CA . LEU A 1 92 ? -15.066 -1.370 0.027 1.00 86.38 92 LEU A CA 1
ATOM 725 C C . LEU A 1 92 ? -14.875 -2.154 -1.284 1.00 86.38 92 LEU A C 1
ATOM 727 O O . LEU A 1 92 ? -13.741 -2.433 -1.670 1.00 86.38 92 LEU A O 1
ATOM 731 N N . PRO A 1 93 ? -15.954 -2.536 -1.990 1.00 89.50 93 PRO A N 1
ATOM 732 C CA . PRO A 1 93 ? -15.876 -3.515 -3.078 1.00 89.50 93 PRO A CA 1
ATOM 733 C C . PRO A 1 93 ? -14.992 -3.050 -4.238 1.00 89.50 93 PRO A C 1
ATOM 735 O O . PRO A 1 93 ? -14.200 -3.826 -4.766 1.00 89.50 93 PRO A O 1
ATOM 738 N N . ARG A 1 94 ? -15.072 -1.763 -4.598 1.00 90.62 94 ARG A N 1
ATOM 739 C CA . ARG A 1 94 ? -14.249 -1.183 -5.666 1.00 90.62 94 ARG A CA 1
ATOM 740 C C . ARG A 1 94 ? -12.765 -1.140 -5.297 1.00 90.62 94 ARG A C 1
ATOM 742 O O . ARG A 1 94 ? -11.932 -1.489 -6.124 1.00 90.62 94 ARG A O 1
ATOM 749 N N . VAL A 1 95 ? -12.444 -0.725 -4.070 1.00 91.62 95 VAL A N 1
ATOM 750 C CA . VAL A 1 95 ? -11.057 -0.691 -3.576 1.00 91.62 95 VAL A CA 1
ATOM 751 C C . VAL A 1 95 ? -10.511 -2.111 -3.488 1.00 91.62 95 VAL A C 1
ATOM 753 O O . VAL A 1 95 ? -9.413 -2.368 -3.958 1.00 91.62 95 VAL A O 1
ATOM 756 N N . HIS A 1 96 ? -11.289 -3.043 -2.934 1.00 93.44 96 HIS A N 1
ATOM 757 C CA . HIS A 1 96 ? -10.875 -4.432 -2.762 1.00 93.44 96 HIS A CA 1
ATOM 758 C C . HIS A 1 96 ? -10.532 -5.090 -4.102 1.00 93.44 96 HIS A C 1
ATOM 760 O O . HIS A 1 96 ? -9.430 -5.613 -4.244 1.00 93.44 96 HIS A O 1
ATOM 766 N N . ALA A 1 97 ? -11.403 -4.967 -5.109 1.00 93.94 97 ALA A N 1
ATOM 767 C CA . ALA A 1 97 ? -11.137 -5.496 -6.447 1.00 93.94 97 ALA A CA 1
ATOM 768 C C . ALA A 1 97 ? -9.860 -4.900 -7.070 1.00 93.94 97 ALA A C 1
ATOM 770 O O . ALA A 1 97 ? -9.070 -5.618 -7.684 1.00 93.94 97 ALA A O 1
ATOM 771 N N . HIS A 1 98 ? -9.637 -3.598 -6.877 1.00 96.00 98 HIS A N 1
ATOM 772 C CA . HIS A 1 98 ? -8.449 -2.904 -7.373 1.00 96.00 98 HIS A CA 1
ATOM 773 C C . HIS A 1 98 ? -7.164 -3.375 -6.680 1.00 96.00 98 HIS A C 1
ATOM 775 O O . HIS A 1 98 ? -6.177 -3.688 -7.341 1.00 96.00 98 HIS A O 1
ATOM 781 N N . LEU A 1 99 ? -7.186 -3.490 -5.350 1.00 96.38 99 LEU A N 1
ATOM 782 C CA . LEU A 1 99 ? -6.058 -3.982 -4.556 1.00 96.38 99 LEU A CA 1
ATOM 783 C C . LEU A 1 99 ? -5.748 -5.452 -4.841 1.00 96.38 99 LEU A C 1
ATOM 785 O O . LEU A 1 99 ? -4.582 -5.832 -4.865 1.00 96.38 99 LEU A O 1
ATOM 789 N N . GLN A 1 100 ? -6.769 -6.270 -5.095 1.00 96.62 100 GLN A N 1
ATOM 790 C CA . GLN A 1 100 ? -6.589 -7.664 -5.485 1.00 96.62 100 GLN A CA 1
ATOM 791 C C . GLN A 1 100 ? -5.892 -7.778 -6.848 1.00 96.62 100 GLN A C 1
ATOM 793 O O . GLN A 1 100 ? -4.991 -8.599 -7.008 1.00 96.62 100 GLN A O 1
ATOM 798 N N . ALA A 1 101 ? -6.269 -6.941 -7.819 1.00 97.00 101 ALA A N 1
ATOM 799 C CA . ALA A 1 101 ? -5.589 -6.889 -9.112 1.00 97.00 101 ALA A CA 1
ATOM 800 C C . ALA A 1 101 ? -4.138 -6.395 -8.978 1.00 97.00 101 ALA A C 1
ATOM 802 O O . ALA A 1 101 ? -3.239 -6.978 -9.582 1.00 97.00 101 ALA A O 1
ATOM 803 N N . LEU A 1 102 ? -3.902 -5.366 -8.154 1.00 97.44 102 LEU A N 1
ATOM 804 C CA . LEU A 1 102 ? -2.559 -4.862 -7.859 1.00 97.44 102 LEU A CA 1
ATOM 805 C C . LEU A 1 102 ? -1.679 -5.944 -7.219 1.00 97.44 102 LEU A C 1
ATOM 807 O O . LEU A 1 102 ? -0.558 -6.151 -7.671 1.00 97.44 102 LEU A O 1
ATOM 811 N N . LEU A 1 103 ? -2.197 -6.669 -6.223 1.00 96.56 103 LEU A N 1
ATOM 812 C CA . LEU A 1 103 ? -1.477 -7.766 -5.576 1.00 96.56 103 LEU A CA 1
ATOM 813 C C . LEU A 1 103 ? -1.080 -8.847 -6.586 1.00 96.56 103 LEU A C 1
ATOM 815 O O . LEU A 1 103 ? 0.088 -9.218 -6.644 1.00 96.56 103 LEU A O 1
ATOM 819 N N . GLY A 1 104 ? -2.017 -9.287 -7.431 1.00 96.00 104 GLY A N 1
ATOM 820 C CA . GLY A 1 104 ? -1.724 -10.276 -8.470 1.00 96.00 104 GLY A CA 1
ATOM 821 C C . GLY A 1 104 ? -0.681 -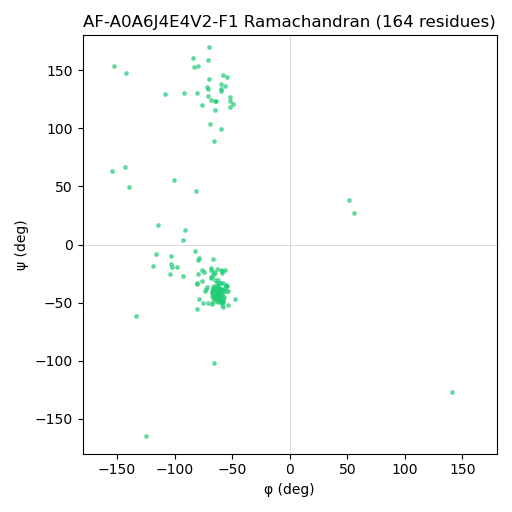9.793 -9.485 1.00 96.00 104 GLY A C 1
ATOM 822 O O . GLY A 1 104 ? 0.122 -10.582 -9.974 1.00 96.00 104 GLY A O 1
ATOM 823 N N . ALA A 1 105 ? -0.646 -8.492 -9.785 1.00 95.50 105 ALA A N 1
ATOM 824 C CA . ALA A 1 105 ? 0.378 -7.912 -10.649 1.00 95.50 105 ALA A CA 1
ATOM 825 C C . ALA A 1 105 ? 1.757 -7.849 -9.962 1.00 95.50 105 ALA A C 1
ATOM 827 O O . ALA A 1 105 ? 2.766 -8.107 -10.616 1.00 95.50 105 ALA A O 1
ATOM 828 N N . CYS A 1 106 ? 1.809 -7.568 -8.655 1.00 93.81 106 CYS A N 1
ATOM 829 C CA . CYS A 1 106 ? 3.037 -7.659 -7.861 1.00 93.81 106 CYS A CA 1
ATOM 830 C C . CYS A 1 106 ? 3.565 -9.101 -7.791 1.00 93.81 106 CYS A C 1
ATOM 832 O O . CYS A 1 106 ? 4.760 -9.320 -7.950 1.00 93.81 106 CYS A O 1
ATOM 834 N N . GLU A 1 107 ? 2.681 -10.084 -7.613 1.00 93.06 107 GLU A N 1
ATOM 835 C CA . GLU A 1 107 ? 3.016 -11.518 -7.610 1.00 93.06 107 GLU A CA 1
ATOM 836 C C . GLU A 1 107 ? 3.535 -12.022 -8.964 1.00 93.06 107 GLU A C 1
ATOM 838 O O . GLU A 1 107 ? 4.258 -13.015 -9.023 1.00 93.06 107 GLU A O 1
ATOM 843 N N . ALA A 1 108 ? 3.179 -11.339 -10.053 1.00 94.31 108 ALA A N 1
ATOM 844 C CA . ALA A 1 108 ? 3.584 -11.679 -11.414 1.00 94.31 108 ALA A CA 1
ATOM 845 C C . ALA A 1 108 ? 4.869 -10.966 -11.882 1.00 94.31 108 ALA A C 1
ATOM 847 O O . ALA A 1 108 ? 5.250 -11.106 -13.051 1.00 94.31 108 ALA A O 1
ATOM 848 N N . LEU A 1 109 ? 5.528 -10.188 -11.014 1.00 92.38 109 LEU A N 1
ATOM 849 C CA . LEU A 1 109 ? 6.821 -9.581 -11.326 1.00 92.38 109 LEU A CA 1
ATOM 850 C C . LEU A 1 109 ? 7.856 -10.665 -11.641 1.00 92.38 109 LEU A C 1
ATOM 852 O O . LEU A 1 109 ? 7.975 -11.662 -10.927 1.00 92.38 109 LEU A O 1
ATOM 856 N N . SER A 1 110 ? 8.613 -10.476 -12.724 1.00 92.62 110 SER A N 1
ATOM 857 C CA . SER A 1 110 ? 9.731 -11.367 -13.022 1.00 92.62 110 SER A CA 1
ATOM 858 C C . SER A 1 110 ? 10.871 -11.133 -12.033 1.00 92.62 110 SER A C 1
ATOM 860 O O . SER A 1 110 ? 10.994 -10.059 -11.447 1.00 92.62 110 SER A O 1
ATOM 862 N N . GLN A 1 111 ? 11.756 -12.120 -11.891 1.00 89.44 111 GLN A N 1
ATOM 863 C CA . GLN A 1 111 ? 12.968 -11.956 -11.086 1.00 89.44 111 GLN A CA 1
ATOM 864 C C . GLN A 1 111 ? 13.802 -10.749 -11.552 1.00 89.44 111 GLN A C 1
ATOM 866 O O . GLN A 1 111 ? 14.251 -9.964 -10.720 1.00 89.44 111 GLN A O 1
ATOM 871 N N . ASP A 1 112 ? 13.909 -10.548 -12.869 1.00 91.06 112 ASP A N 1
ATOM 872 C CA . ASP A 1 112 ? 14.618 -9.412 -13.475 1.00 91.06 112 ASP A CA 1
ATOM 873 C C . ASP A 1 112 ? 13.988 -8.052 -13.128 1.00 91.06 112 ASP A C 1
ATOM 875 O O . ASP A 1 112 ? 14.651 -7.023 -13.222 1.00 91.06 112 ASP A O 1
ATOM 879 N N . ALA A 1 113 ? 12.710 -8.020 -12.735 1.00 90.81 113 ALA A N 1
ATOM 880 C CA . ALA A 1 113 ? 12.059 -6.802 -12.266 1.00 90.81 113 ALA A CA 1
ATOM 881 C C . ALA A 1 113 ? 12.410 -6.467 -10.812 1.00 90.81 113 ALA A C 1
ATOM 883 O O . ALA A 1 113 ? 12.340 -5.306 -10.420 1.00 90.81 113 ALA A O 1
ATOM 884 N N . TYR A 1 114 ? 12.774 -7.458 -9.997 1.00 85.88 114 TYR A N 1
ATOM 885 C CA . TYR A 1 114 ? 13.228 -7.218 -8.628 1.00 85.88 114 TYR A CA 1
ATOM 886 C C . TYR A 1 114 ? 14.672 -6.745 -8.606 1.00 85.88 114 TYR A C 1
ATOM 888 O O . TYR A 1 114 ? 14.996 -5.780 -7.912 1.00 85.88 114 TYR A O 1
ATOM 896 N N . VAL A 1 115 ? 15.531 -7.434 -9.354 1.00 85.88 115 VAL A N 1
ATOM 897 C CA . VAL A 1 115 ? 16.975 -7.243 -9.301 1.00 85.88 115 VAL A CA 1
ATOM 898 C C . VAL A 1 115 ? 17.613 -7.356 -10.678 1.00 85.88 115 VAL A C 1
ATOM 900 O O . VAL A 1 115 ? 17.175 -8.138 -11.517 1.00 85.88 115 VAL A O 1
ATOM 903 N N . ASP A 1 116 ? 18.682 -6.600 -10.885 1.00 82.50 116 ASP A N 1
ATOM 904 C CA . ASP A 1 116 ? 19.599 -6.737 -12.010 1.00 82.50 116 ASP A CA 1
ATOM 905 C C . ASP A 1 116 ? 21.046 -6.907 -11.504 1.00 82.50 116 ASP A C 1
ATOM 907 O O . ASP A 1 116 ? 21.284 -7.24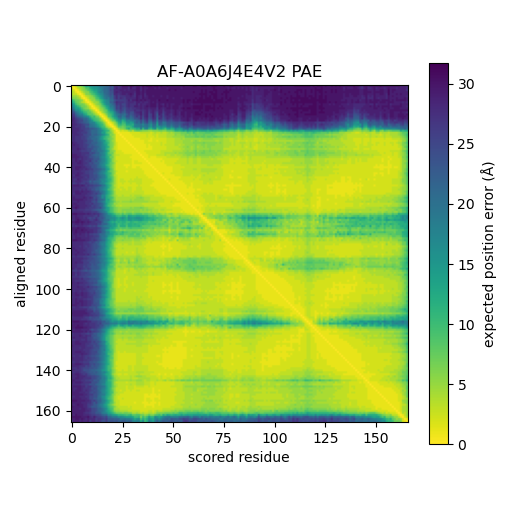9 -10.343 1.00 82.50 116 ASP A O 1
ATOM 911 N N . LEU A 1 117 ? 22.030 -6.733 -12.390 1.00 77.50 117 LEU A N 1
ATOM 912 C CA . LEU A 1 117 ? 23.446 -6.850 -12.029 1.00 77.50 117 LEU A CA 1
ATOM 913 C C . LEU A 1 117 ? 23.930 -5.726 -11.097 1.00 77.50 117 LEU A C 1
ATOM 915 O O . LEU A 1 117 ? 24.934 -5.918 -10.410 1.00 77.50 117 LEU A O 1
ATOM 919 N N . ASP A 1 118 ? 23.234 -4.589 -11.075 1.00 78.31 118 ASP A N 1
ATOM 920 C CA . ASP A 1 118 ? 23.613 -3.370 -10.362 1.00 78.31 118 ASP A CA 1
ATOM 921 C C . ASP A 1 118 ? 22.811 -3.173 -9.061 1.00 78.31 118 ASP A C 1
ATOM 923 O O . ASP A 1 118 ? 23.171 -2.341 -8.224 1.00 78.31 118 ASP A O 1
ATOM 927 N N . GLY A 1 119 ? 21.763 -3.969 -8.836 1.00 82.88 119 GLY A N 1
ATOM 928 C CA . GLY A 1 119 ? 21.008 -4.001 -7.590 1.00 82.88 119 GLY A CA 1
ATOM 929 C C . GLY A 1 119 ? 19.514 -4.159 -7.828 1.00 82.88 119 GLY A C 1
ATOM 930 O O . GLY A 1 119 ? 19.084 -5.109 -8.469 1.00 82.88 119 GLY A O 1
ATOM 931 N N . ASN A 1 120 ? 18.710 -3.266 -7.248 1.00 88.25 120 ASN A N 1
ATOM 932 C CA . ASN A 1 120 ? 17.254 -3.300 -7.390 1.00 88.25 120 ASN A CA 1
ATOM 933 C C . ASN A 1 120 ? 16.832 -2.685 -8.726 1.00 88.25 120 ASN A C 1
ATOM 935 O O . ASN A 1 120 ? 17.194 -1.546 -9.011 1.00 88.25 120 ASN A O 1
ATOM 939 N N . ASN A 1 121 ? 15.989 -3.378 -9.491 1.00 92.31 121 ASN A N 1
ATOM 940 C CA . ASN A 1 121 ? 15.598 -2.946 -10.835 1.00 92.31 121 ASN A CA 1
ATOM 941 C C . ASN A 1 121 ? 14.209 -2.278 -10.871 1.00 92.31 121 ASN A C 1
ATOM 943 O O . ASN A 1 121 ? 13.311 -2.677 -11.616 1.00 92.31 121 ASN A O 1
ATOM 947 N N . PHE A 1 122 ? 14.006 -1.234 -10.060 1.00 93.69 122 PHE A N 1
ATOM 948 C CA . PHE A 1 122 ? 12.726 -0.506 -10.028 1.00 93.69 122 PHE A CA 1
ATOM 949 C C . PHE A 1 122 ? 12.414 0.265 -11.323 1.00 93.69 122 PHE A C 1
ATOM 951 O O . PHE A 1 122 ? 11.283 0.717 -11.509 1.00 93.69 122 PHE A O 1
ATOM 958 N N . ASP A 1 123 ? 13.380 0.431 -12.227 1.00 94.56 123 ASP A N 1
ATOM 959 C CA . ASP A 1 123 ? 13.156 1.005 -13.559 1.00 94.56 123 ASP A CA 1
ATOM 960 C C . ASP A 1 123 ? 12.624 -0.018 -14.573 1.00 94.56 123 ASP A C 1
ATOM 962 O O . ASP A 1 123 ? 12.240 0.350 -15.688 1.00 94.56 123 ASP A O 1
ATOM 966 N N . HIS A 1 124 ? 12.536 -1.299 -14.194 1.00 96.00 124 HIS A N 1
ATOM 967 C CA . HIS A 1 124 ? 11.987 -2.327 -15.064 1.00 96.00 124 HIS A CA 1
ATOM 968 C C . HIS A 1 124 ? 10.554 -1.966 -15.509 1.00 96.00 124 HIS A C 1
ATOM 970 O O . HIS A 1 124 ? 9.724 -1.587 -14.675 1.00 96.00 124 HIS A O 1
ATOM 976 N N . PRO A 1 125 ? 10.192 -2.141 -16.798 1.00 95.69 125 PRO A N 1
ATOM 977 C CA . PRO A 1 125 ? 8.894 -1.710 -17.329 1.00 95.69 125 PRO A CA 1
ATOM 978 C C . PRO A 1 125 ? 7.665 -2.282 -16.611 1.00 95.69 125 PRO A C 1
ATOM 980 O O . PRO A 1 125 ? 6.588 -1.694 -16.686 1.00 95.69 125 PRO A O 1
ATOM 983 N N . GLN A 1 126 ? 7.805 -3.410 -15.907 1.00 95.81 126 GLN A N 1
ATOM 984 C CA . GLN A 1 126 ? 6.719 -3.983 -15.107 1.00 95.81 126 GLN A CA 1
ATOM 985 C C . GLN A 1 126 ? 6.350 -3.139 -13.874 1.00 95.81 126 GLN A C 1
ATOM 987 O O . GLN A 1 126 ? 5.230 -3.264 -13.392 1.00 95.81 126 GLN A O 1
ATOM 992 N N . TRP A 1 127 ? 7.222 -2.246 -13.391 1.00 95.81 127 TRP A N 1
ATOM 993 C CA . TRP A 1 127 ? 6.925 -1.367 -12.253 1.00 95.81 127 TRP A CA 1
ATOM 994 C C . TRP A 1 127 ? 6.011 -0.198 -12.602 1.00 95.81 127 TRP A C 1
ATOM 996 O O . TRP A 1 127 ? 5.217 0.231 -11.766 1.00 95.81 127 TRP A O 1
ATOM 1006 N N . ALA A 1 128 ? 6.081 0.309 -13.835 1.00 96.31 128 ALA A N 1
ATOM 1007 C CA . ALA A 1 128 ? 5.249 1.422 -14.282 1.00 96.31 128 ALA A CA 1
ATOM 1008 C C . ALA A 1 128 ? 3.737 1.180 -14.068 1.00 96.31 128 ALA A C 1
ATOM 1010 O O . ALA A 1 128 ? 3.102 2.016 -13.419 1.00 96.31 128 ALA A O 1
ATOM 1011 N N . PRO A 1 129 ? 3.140 0.052 -14.514 1.00 96.81 129 PRO A N 1
ATOM 1012 C CA . PRO A 1 129 ? 1.727 -0.215 -14.250 1.00 96.81 129 PRO A CA 1
ATOM 1013 C C . PRO A 1 129 ? 1.413 -0.406 -12.758 1.00 96.81 129 PRO A C 1
ATOM 1015 O O . PRO A 1 129 ? 0.326 -0.023 -12.329 1.00 96.81 129 PRO A O 1
ATOM 1018 N N . LEU A 1 130 ? 2.344 -0.931 -11.948 1.00 96.94 130 LEU A N 1
ATOM 1019 C CA . LEU A 1 130 ? 2.148 -1.054 -10.496 1.00 96.94 130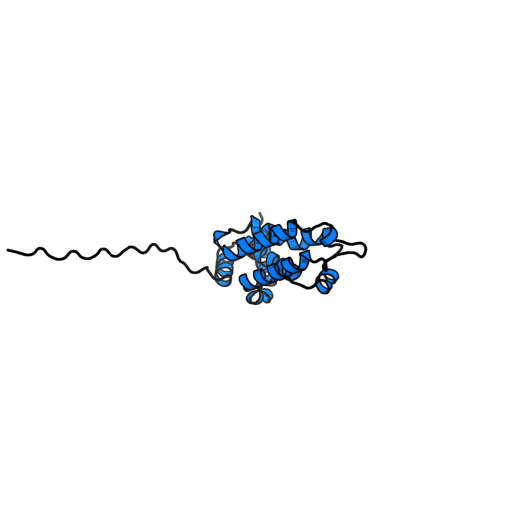 LEU A CA 1
ATOM 1020 C C . LEU A 1 130 ? 2.078 0.314 -9.816 1.00 96.94 130 LEU A C 1
ATOM 1022 O O . LEU A 1 130 ? 1.204 0.528 -8.978 1.00 96.94 130 LEU A O 1
ATOM 1026 N N . ARG A 1 131 ? 2.944 1.257 -10.212 1.00 97.75 131 ARG A N 1
ATOM 1027 C CA . ARG A 1 131 ? 2.921 2.639 -9.707 1.00 97.75 131 ARG A CA 1
ATOM 1028 C C . ARG A 1 131 ? 1.589 3.306 -9.992 1.00 97.75 131 ARG A C 1
ATOM 1030 O O . ARG A 1 131 ? 0.978 3.860 -9.081 1.00 97.75 131 ARG A O 1
ATOM 1037 N N . THR A 1 132 ? 1.115 3.217 -11.234 1.00 97.81 132 THR A N 1
ATOM 1038 C CA . THR A 1 132 ? -0.185 3.775 -11.624 1.00 97.81 132 THR A CA 1
ATOM 1039 C C . THR A 1 132 ? -1.319 3.143 -10.822 1.00 97.81 132 THR A C 1
ATOM 1041 O O . THR A 1 132 ? -2.112 3.859 -10.216 1.00 97.81 132 THR A O 1
ATOM 1044 N N . ALA A 1 133 ? -1.358 1.813 -10.729 1.00 97.56 133 ALA A N 1
ATOM 1045 C CA . ALA A 1 133 ? -2.390 1.123 -9.967 1.00 97.56 133 ALA A CA 1
ATOM 1046 C C . ALA A 1 133 ? -2.344 1.469 -8.465 1.00 97.56 133 ALA A C 1
ATOM 1048 O O . ALA A 1 133 ? -3.395 1.632 -7.845 1.00 97.56 133 ALA A O 1
ATOM 1049 N N . ALA A 1 134 ? -1.162 1.645 -7.871 1.00 97.81 134 ALA A N 1
ATOM 1050 C CA . ALA A 1 134 ? -1.024 2.073 -6.480 1.00 97.81 134 ALA A CA 1
ATOM 1051 C C . ALA A 1 134 ? -1.498 3.522 -6.260 1.00 97.81 134 ALA A C 1
ATOM 1053 O O . ALA A 1 134 ? -2.193 3.800 -5.282 1.00 97.81 134 ALA A O 1
ATOM 1054 N N . GLN A 1 135 ? -1.200 4.438 -7.189 1.00 97.88 135 GLN A N 1
ATOM 1055 C CA . GLN A 1 135 ? -1.709 5.817 -7.162 1.00 97.88 135 GLN A CA 1
ATOM 1056 C C . GLN A 1 135 ? -3.240 5.853 -7.247 1.00 97.88 135 GLN A C 1
ATOM 1058 O O . GLN A 1 135 ? -3.892 6.575 -6.491 1.00 97.88 135 GLN A O 1
ATOM 1063 N N . GLU A 1 136 ? -3.825 5.035 -8.122 1.00 97.19 136 GLU A N 1
ATOM 1064 C CA . GLU A 1 136 ? -5.276 4.887 -8.239 1.00 97.19 136 GLU A CA 1
ATOM 1065 C C . GLU A 1 136 ? -5.893 4.316 -6.958 1.00 97.19 136 GLU A C 1
ATOM 1067 O O . GLU A 1 136 ? -6.919 4.815 -6.499 1.00 97.19 136 GLU A O 1
ATOM 1072 N N . ALA A 1 137 ? -5.250 3.328 -6.326 1.00 95.94 137 ALA A N 1
ATOM 1073 C CA . ALA A 1 137 ? -5.698 2.773 -5.051 1.00 95.94 137 ALA A CA 1
ATOM 1074 C C . ALA A 1 137 ? -5.724 3.835 -3.938 1.00 95.94 137 ALA A C 1
ATOM 1076 O O . ALA A 1 137 ? -6.717 3.953 -3.218 1.00 95.94 137 ALA A O 1
ATOM 1077 N N . LEU A 1 138 ? -4.663 4.643 -3.830 1.00 95.75 138 LEU A N 1
ATOM 1078 C CA . LEU A 1 138 ? -4.579 5.755 -2.877 1.00 95.75 138 LEU A CA 1
ATOM 1079 C C . LEU A 1 138 ? -5.673 6.800 -3.123 1.00 95.75 138 LEU A C 1
ATOM 1081 O O . LEU A 1 138 ? -6.266 7.301 -2.168 1.00 95.75 138 LEU A O 1
ATOM 1085 N N . ALA A 1 139 ? -5.971 7.099 -4.389 1.00 94.81 139 ALA A N 1
ATOM 1086 C CA . ALA A 1 139 ? -7.046 8.012 -4.761 1.00 94.81 139 ALA A CA 1
ATOM 1087 C C . ALA A 1 139 ? -8.434 7.442 -4.421 1.00 94.81 139 ALA A C 1
ATOM 1089 O O . ALA A 1 139 ? -9.271 8.160 -3.882 1.00 94.81 139 ALA A O 1
ATOM 1090 N N . LEU A 1 140 ? -8.677 6.150 -4.672 1.00 92.81 140 LEU A N 1
ATOM 1091 C CA . LEU A 1 140 ? -9.933 5.480 -4.306 1.00 92.81 140 LEU A CA 1
ATOM 1092 C C . LEU A 1 140 ? -10.157 5.439 -2.790 1.00 92.81 140 LEU A C 1
ATOM 1094 O O . LEU A 1 140 ? -11.299 5.491 -2.338 1.00 92.81 140 LEU A O 1
ATOM 1098 N N . LEU A 1 141 ? -9.074 5.342 -2.019 1.00 91.50 141 LEU A N 1
ATOM 1099 C CA . LEU A 1 141 ? -9.089 5.412 -0.560 1.00 91.50 141 LEU A CA 1
ATOM 1100 C C . LEU A 1 141 ? -9.198 6.844 -0.025 1.00 91.50 141 LEU A C 1
ATOM 1102 O O . LEU A 1 141 ? -9.404 7.009 1.171 1.00 91.50 141 LEU A O 1
ATOM 1106 N N . LEU A 1 142 ? -9.033 7.871 -0.866 1.00 92.06 142 LEU A N 1
ATOM 1107 C CA . LEU A 1 142 ? -8.869 9.260 -0.421 1.00 92.06 142 LEU A CA 1
ATOM 1108 C C . LEU A 1 142 ? -7.758 9.388 0.640 1.00 92.06 142 LEU A C 1
ATOM 1110 O O . LEU A 1 142 ? -7.876 10.141 1.602 1.00 92.06 142 LEU A O 1
ATOM 1114 N N . TRP A 1 143 ? -6.666 8.628 0.482 1.00 92.38 143 TRP A N 1
ATOM 1115 C CA . TRP A 1 143 ? -5.639 8.462 1.520 1.00 92.38 143 TRP A CA 1
ATOM 1116 C C . TRP A 1 143 ? -5.049 9.790 2.017 1.00 92.38 143 TRP A C 1
ATOM 1118 O O . TRP A 1 143 ? -4.806 9.947 3.211 1.00 92.38 143 TRP A O 1
ATOM 1128 N N . GLN A 1 144 ? -4.891 10.769 1.121 1.00 91.00 144 GLN A N 1
ATOM 1129 C CA . GLN A 1 144 ? -4.356 12.098 1.445 1.00 91.00 144 GLN A CA 1
ATOM 1130 C C . GLN A 1 144 ? -5.171 12.842 2.517 1.00 91.00 144 GLN A C 1
ATOM 1132 O O . GLN A 1 144 ? -4.623 13.699 3.204 1.00 91.00 144 GLN A O 1
ATOM 1137 N N . GLU A 1 145 ? -6.457 12.519 2.689 1.00 89.81 145 GLU A N 1
ATOM 1138 C CA . GLU A 1 145 ? -7.310 13.130 3.717 1.00 89.81 145 GLU A CA 1
ATOM 1139 C C . GLU A 1 145 ? -6.996 12.612 5.129 1.00 89.81 145 GLU A C 1
ATOM 1141 O O . GLU A 1 145 ? -7.271 13.296 6.114 1.00 89.81 145 GLU A O 1
ATOM 1146 N N . PHE A 1 146 ? -6.410 11.414 5.243 1.00 87.75 146 PHE A N 1
ATOM 1147 C CA . PHE A 1 146 ? -6.215 10.723 6.523 1.00 87.75 146 PHE A CA 1
ATOM 1148 C C . PHE A 1 146 ? -4.749 10.457 6.865 1.00 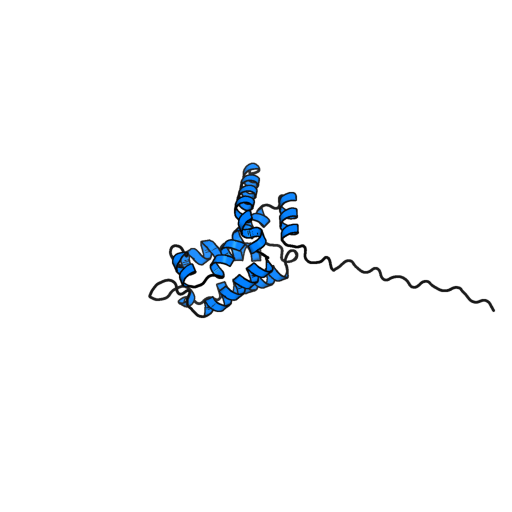87.75 146 PHE A C 1
ATOM 1150 O O . PHE A 1 146 ? -4.443 10.216 8.031 1.00 87.75 146 PHE A O 1
ATOM 1157 N N . GLU A 1 147 ? -3.847 10.514 5.884 1.00 92.50 147 GLU A N 1
ATOM 1158 C CA . GLU A 1 147 ? -2.426 10.172 6.016 1.00 92.50 147 GLU A CA 1
ATOM 1159 C C . GLU A 1 147 ? -1.768 10.805 7.249 1.00 92.50 147 GLU A C 1
ATOM 1161 O O . GLU A 1 147 ? -1.113 10.113 8.023 1.00 92.50 147 GLU A O 1
ATOM 1166 N N . ALA A 1 148 ? -1.993 12.102 7.478 1.00 92.94 148 ALA A N 1
ATOM 1167 C CA . ALA A 1 148 ? -1.382 12.834 8.589 1.00 92.94 148 ALA A CA 1
ATOM 1168 C C . ALA A 1 148 ? -1.863 12.372 9.978 1.00 92.94 148 ALA A C 1
ATOM 1170 O O . ALA A 1 148 ? -1.167 12.571 10.971 1.00 92.94 148 ALA A O 1
ATOM 1171 N N . HIS A 1 149 ? -3.053 11.775 10.058 1.00 92.69 149 HIS A N 1
ATOM 1172 C CA . HIS A 1 149 ? -3.676 11.342 11.311 1.00 92.69 149 HIS A CA 1
ATOM 1173 C C . HIS A 1 149 ? -3.552 9.836 11.545 1.00 92.69 149 HIS A C 1
ATOM 1175 O O . HIS A 1 149 ? -3.696 9.374 12.677 1.00 92.69 149 HIS A O 1
ATOM 1181 N N . MET A 1 150 ? -3.285 9.070 10.488 1.00 93.19 150 MET A N 1
ATOM 1182 C CA . MET A 1 150 ? -3.294 7.616 10.548 1.00 93.19 150 MET A CA 1
ATOM 1183 C C . MET A 1 150 ? -2.240 7.026 11.501 1.00 93.19 150 MET A C 1
ATOM 1185 O O . MET A 1 150 ? -2.610 6.117 12.238 1.00 93.19 150 MET A O 1
ATOM 1189 N N . PRO A 1 151 ? -0.986 7.526 11.584 1.00 93.81 151 PRO A N 1
ATOM 1190 C CA . PRO A 1 151 ? -0.001 6.985 12.525 1.00 93.81 151 PRO A CA 1
ATOM 1191 C C . PRO A 1 151 ? -0.469 7.041 13.983 1.00 93.81 151 PRO A C 1
ATOM 1193 O O . PRO A 1 151 ? -0.472 6.019 14.661 1.00 93.81 151 PRO A O 1
ATOM 1196 N N . ALA A 1 152 ? -0.967 8.198 14.431 1.00 94.56 152 ALA A N 1
ATOM 1197 C CA . ALA A 1 152 ? -1.488 8.359 15.789 1.00 94.56 152 ALA A CA 1
ATOM 1198 C C . ALA A 1 152 ? -2.705 7.453 16.044 1.00 94.56 152 ALA A C 1
ATOM 1200 O O . ALA A 1 152 ? -2.812 6.827 17.093 1.00 94.56 152 ALA A O 1
ATOM 1201 N N . LEU A 1 153 ? -3.600 7.323 15.057 1.00 93.75 153 LEU A N 1
ATOM 1202 C CA . LEU A 1 153 ? -4.752 6.427 15.166 1.00 93.75 153 LEU A CA 1
ATOM 1203 C C . LEU A 1 153 ? -4.333 4.952 15.281 1.00 93.75 153 LEU A C 1
ATOM 1205 O O . LEU A 1 153 ? -4.946 4.195 16.033 1.00 93.75 153 LEU A O 1
ATOM 1209 N N . VAL A 1 154 ? -3.311 4.534 14.533 1.00 94.81 154 VAL A N 1
ATOM 1210 C CA . VAL A 1 154 ? -2.754 3.177 14.601 1.00 94.81 154 VAL A CA 1
ATOM 1211 C C . VAL A 1 154 ? -2.121 2.926 15.967 1.00 94.81 154 VAL A C 1
ATOM 1213 O O . VAL A 1 154 ? -2.402 1.884 16.558 1.00 94.81 154 VAL A O 1
ATOM 1216 N N . GLU A 1 155 ? -1.339 3.873 16.490 1.00 94.56 155 GLU A N 1
ATOM 1217 C CA . GLU A 1 155 ? -0.751 3.799 17.835 1.00 94.56 155 GLU A CA 1
ATOM 1218 C C . GLU A 1 155 ? -1.837 3.652 18.914 1.00 94.56 155 GLU A C 1
ATOM 1220 O O . GLU A 1 155 ? -1.771 2.736 19.738 1.00 94.56 155 GLU A O 1
ATOM 1225 N N . ASP A 1 156 ? -2.894 4.469 18.856 1.00 94.50 156 ASP A N 1
ATOM 1226 C CA . ASP A 1 156 ? -4.039 4.378 19.771 1.00 94.50 156 ASP A CA 1
ATOM 1227 C C . ASP A 1 156 ? -4.725 3.002 19.696 1.00 94.50 156 ASP A C 1
ATOM 1229 O O . ASP A 1 156 ? -5.054 2.392 20.718 1.00 94.50 156 ASP A O 1
ATOM 1233 N N . CYS A 1 157 ? -4.924 2.484 18.481 1.00 94.62 157 CYS A N 1
ATOM 1234 C CA . CYS A 1 157 ? -5.522 1.169 18.245 1.00 94.62 157 CYS A CA 1
ATOM 1235 C C . CYS A 1 157 ? -4.649 0.025 18.784 1.00 94.62 157 CYS A C 1
ATOM 1237 O O . CYS A 1 157 ? -5.175 -0.951 19.324 1.00 94.62 157 CYS A O 1
ATOM 1239 N N . GLN A 1 158 ? -3.326 0.124 18.640 1.00 94.06 158 GLN A N 1
ATOM 1240 C CA . GLN A 1 158 ? -2.372 -0.858 19.161 1.00 94.06 158 GLN A CA 1
ATOM 1241 C C . GLN A 1 158 ? -2.372 -0.862 20.691 1.00 94.06 158 GLN A C 1
ATOM 1243 O O . GLN A 1 158 ? -2.566 -1.918 21.295 1.00 94.06 158 GLN A O 1
ATOM 1248 N N . ALA A 1 159 ? -2.271 0.313 21.317 1.00 93.50 159 ALA A N 1
ATOM 1249 C CA . ALA A 1 159 ? -2.324 0.456 22.770 1.00 93.50 159 ALA A CA 1
ATOM 1250 C C . ALA A 1 159 ? -3.649 -0.066 23.351 1.00 93.50 159 ALA A C 1
ATOM 1252 O O . ALA A 1 159 ? -3.670 -0.716 24.401 1.00 93.50 159 ALA A O 1
ATOM 1253 N N . ALA A 1 160 ? -4.766 0.173 22.654 1.00 91.44 160 ALA A N 1
ATOM 1254 C CA . ALA A 1 160 ? -6.059 -0.377 23.037 1.00 91.44 160 ALA A CA 1
ATOM 1255 C C . ALA A 1 160 ? -6.055 -1.912 22.997 1.00 91.44 160 ALA A C 1
ATOM 1257 O O . ALA A 1 160 ? -6.515 -2.538 23.947 1.00 91.44 160 ALA A O 1
ATOM 1258 N N . LEU A 1 161 ? -5.498 -2.534 21.954 1.00 90.31 161 LEU A N 1
ATOM 1259 C CA . LEU A 1 161 ? -5.401 -3.995 21.878 1.00 90.31 161 LEU A CA 1
ATOM 1260 C C . LEU A 1 161 ? -4.501 -4.588 22.970 1.00 90.31 161 LEU A C 1
ATOM 1262 O O . LEU A 1 161 ? -4.857 -5.626 23.522 1.00 90.31 161 LEU A O 1
ATOM 1266 N N . GLU A 1 162 ? -3.375 -3.951 23.297 1.00 88.31 162 GLU A N 1
ATOM 1267 C CA . GLU A 1 162 ? -2.445 -4.396 24.349 1.00 88.31 162 GLU A CA 1
ATOM 1268 C C . GLU A 1 162 ? -3.067 -4.343 25.745 1.00 88.31 162 GLU A C 1
ATOM 1270 O O . GLU A 1 162 ? -2.916 -5.276 26.533 1.00 88.31 162 GLU A O 1
ATOM 1275 N N . LYS A 1 163 ? -3.830 -3.284 26.038 1.00 80.25 163 LYS A N 1
ATOM 1276 C CA . LYS A 1 163 ? -4.508 -3.092 27.328 1.00 80.25 163 LYS A CA 1
ATOM 1277 C C . LYS A 1 163 ? -5.483 -4.223 27.680 1.00 80.25 163 LYS A C 1
ATOM 1279 O O . LYS A 1 163 ? -5.796 -4.412 28.854 1.00 80.25 163 LYS A O 1
ATOM 1284 N N . TRP A 1 164 ? -5.960 -4.959 26.679 1.00 64.81 164 TRP A N 1
ATOM 1285 C CA . TRP A 1 164 ? -6.932 -6.041 26.828 1.00 64.81 164 TRP A CA 1
ATOM 1286 C C . TRP A 1 164 ? -6.367 -7.423 26.466 1.00 64.81 164 TRP A C 1
ATOM 1288 O O . TRP A 1 164 ? -7.145 -8.359 26.268 1.00 64.81 164 TRP A O 1
ATOM 1298 N N . GLN A 1 165 ? -5.038 -7.584 26.391 1.00 59.59 165 GLN A N 1
ATOM 1299 C CA . GLN A 1 165 ? -4.427 -8.914 26.297 1.00 59.59 165 GLN A CA 1
ATOM 1300 C C . GLN A 1 165 ? -4.452 -9.602 27.681 1.00 59.59 165 GLN A C 1
ATOM 1302 O O . GLN A 1 165 ? -3.924 -9.025 28.633 1.00 59.59 165 GLN A O 1
ATOM 1307 N N . PRO A 1 166 ? -5.103 -10.777 27.826 1.00 51.91 166 PRO A N 1
ATOM 1308 C CA . PRO A 1 166 ? -5.164 -11.529 29.083 1.00 51.91 166 PRO A CA 1
ATOM 1309 C C . PRO A 1 166 ? -3.832 -12.179 29.476 1.00 51.91 166 PRO A C 1
ATOM 1311 O O . PRO A 1 166 ? -3.029 -12.501 28.570 1.00 51.91 166 PRO A O 1
#